Protein AF-A0A4Y2BF40-F1 (afdb_monomer_lite)

Radius of gyration: 17.52 Å; chains: 1; bounding box: 36×32×54 Å

Foldseek 3Di:
DPQCALVNDDLVNLVVLQVCVVVVDDLVVCCVVVVDDSVSSVVSNVVCVVPVDSDDPPPPPDDDDDPDDDDD

Sequence (72 aa):
AAMAGYQDLSDFERGFIIGAREMGHSISEVATEFGFSRTTISRVYRGYRISGKTSYFRHRCGRKKTLKELDH

Structure (mmCIF, N/CA/C/O backbone):
data_AF-A0A4Y2BF40-F1
#
_entry.id   AF-A0A4Y2BF40-F1
#
loop_
_atom_site.group_PDB
_atom_site.id
_atom_site.type_symbol
_atom_site.label_atom_id
_atom_site.label_alt_id
_atom_site.label_comp_id
_atom_site.label_asym_id
_atom_site.label_entity_id
_atom_site.label_seq_id
_atom_site.pdbx_PDB_ins_code
_atom_site.Cartn_x
_atom_site.Cartn_y
_atom_site.Cartn_z
_atom_site.occupancy
_atom_site.B_iso_or_equiv
_atom_site.auth_seq_id
_atom_site.auth_comp_id
_atom_site.auth_asym_id
_atom_site.auth_atom_id
_atom_site.pdbx_PDB_model_num
ATOM 1 N N . ALA A 1 1 ? -14.384 -15.871 -7.803 1.00 41.31 1 ALA A N 1
ATOM 2 C CA . ALA A 1 1 ? -14.005 -14.456 -7.976 1.00 41.31 1 ALA A CA 1
ATOM 3 C C . ALA A 1 1 ? -12.502 -14.392 -8.218 1.00 41.31 1 ALA A C 1
ATOM 5 O O . ALA A 1 1 ? -11.752 -14.868 -7.373 1.00 41.31 1 ALA A O 1
ATOM 6 N N . ALA A 1 2 ? -12.059 -13.909 -9.380 1.00 38.22 2 ALA A N 1
ATOM 7 C CA . ALA A 1 2 ? -10.642 -13.650 -9.615 1.00 38.22 2 ALA A CA 1
ATOM 8 C C . ALA A 1 2 ? -10.246 -12.464 -8.727 1.00 38.22 2 ALA A C 1
ATOM 10 O O . ALA A 1 2 ? -10.624 -11.330 -8.998 1.00 38.22 2 ALA A O 1
ATOM 11 N N . MET A 1 3 ? -9.587 -12.743 -7.603 1.00 49.75 3 MET A N 1
ATOM 12 C CA . MET A 1 3 ? -8.997 -11.700 -6.770 1.00 49.75 3 MET A CA 1
ATOM 13 C C . MET A 1 3 ? -7.930 -11.029 -7.625 1.00 49.75 3 MET A C 1
ATOM 15 O O . MET A 1 3 ? -6.953 -11.700 -7.964 1.00 49.75 3 MET A O 1
ATOM 19 N N . ALA A 1 4 ? -8.139 -9.760 -7.986 1.00 50.91 4 ALA A N 1
ATOM 20 C CA . ALA A 1 4 ? -7.129 -8.946 -8.646 1.00 50.91 4 ALA A CA 1
ATOM 21 C C . ALA A 1 4 ? -5.812 -9.150 -7.886 1.00 50.91 4 ALA A C 1
ATOM 23 O O . ALA A 1 4 ? -5.709 -8.921 -6.673 1.00 50.91 4 ALA A O 1
ATOM 24 N N . GLY A 1 5 ? -4.855 -9.777 -8.561 1.00 59.72 5 GLY A N 1
ATOM 25 C CA . GLY A 1 5 ? -3.606 -10.173 -7.954 1.00 59.72 5 GLY A CA 1
ATOM 26 C C . GLY A 1 5 ? -2.849 -8.924 -7.533 1.00 59.72 5 GLY A C 1
ATOM 27 O O . GLY A 1 5 ? -3.063 -7.836 -8.047 1.00 59.72 5 GLY A O 1
ATOM 28 N N . TYR A 1 6 ? -1.861 -9.084 -6.657 1.00 60.06 6 TYR A N 1
ATOM 29 C CA . TYR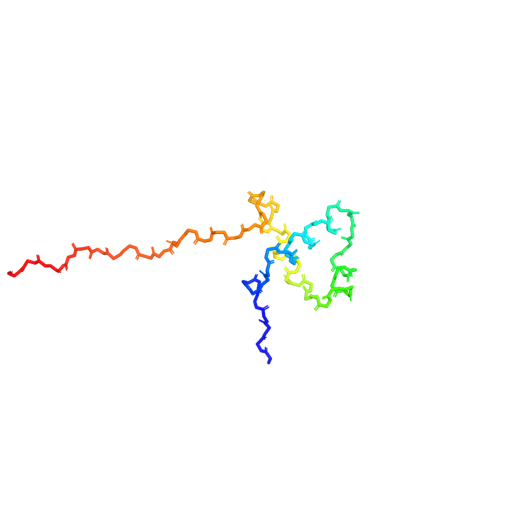 A 1 6 ? -0.888 -8.026 -6.355 1.00 60.06 6 TYR A CA 1
ATOM 30 C C . TYR A 1 6 ? -0.320 -7.336 -7.617 1.00 60.06 6 TYR A C 1
ATOM 32 O O . TYR A 1 6 ? 0.158 -6.215 -7.520 1.00 60.06 6 TYR A O 1
ATOM 40 N N . GLN A 1 7 ? -0.331 -8.004 -8.777 1.00 67.88 7 GLN A N 1
ATOM 41 C CA . GLN A 1 7 ? 0.138 -7.474 -10.060 1.00 67.88 7 GLN A CA 1
ATOM 42 C C . GLN A 1 7 ? -0.795 -6.412 -10.659 1.00 67.88 7 GLN A C 1
ATOM 44 O O . GLN A 1 7 ? -0.306 -5.569 -11.399 1.00 67.88 7 GLN A O 1
ATOM 49 N N . ASP A 1 8 ? -2.073 -6.416 -10.287 1.00 76.00 8 ASP A N 1
ATOM 50 C CA . ASP A 1 8 ? -3.106 -5.551 -10.866 1.00 76.00 8 ASP A CA 1
ATOM 51 C C . ASP A 1 8 ? -3.198 -4.191 -10.157 1.00 76.00 8 ASP A C 1
ATOM 53 O O . ASP A 1 8 ? -3.900 -3.301 -10.623 1.00 76.00 8 ASP A O 1
ATOM 57 N N . LEU A 1 9 ? -2.469 -4.012 -9.047 1.00 84.19 9 LEU A N 1
ATOM 58 C CA . LEU A 1 9 ? -2.363 -2.717 -8.380 1.00 84.19 9 LEU A CA 1
ATOM 59 C C . LEU A 1 9 ? -1.557 -1.739 -9.227 1.00 84.19 9 LEU A C 1
ATOM 61 O O . LEU A 1 9 ? -0.390 -2.009 -9.553 1.00 84.19 9 LEU A O 1
ATOM 65 N N . SER A 1 10 ? -2.150 -0.576 -9.471 1.00 85.88 10 SER A N 1
ATOM 66 C CA . SER A 1 10 ? -1.469 0.584 -10.031 1.00 85.88 10 SER A CA 1
ATOM 67 C C . SER A 1 10 ? -0.336 1.063 -9.116 1.00 85.88 10 SER A C 1
ATOM 69 O O . SER A 1 10 ? -0.337 0.837 -7.901 1.00 85.88 10 SER A O 1
ATOM 71 N N . ASP A 1 11 ? 0.646 1.763 -9.689 1.00 86.38 11 ASP A N 1
ATOM 72 C CA . ASP A 1 11 ? 1.737 2.361 -8.909 1.00 86.38 11 ASP A CA 1
ATOM 73 C C . ASP A 1 11 ? 1.218 3.368 -7.868 1.00 86.38 11 ASP A C 1
ATOM 75 O O . ASP A 1 11 ? 1.793 3.478 -6.784 1.00 86.38 11 ASP A O 1
ATOM 79 N N . PHE A 1 12 ? 0.089 4.028 -8.150 1.00 87.06 12 PHE A N 1
ATOM 80 C CA . PHE A 1 12 ? -0.585 4.913 -7.204 1.00 87.06 12 PHE A CA 1
ATOM 81 C C . PHE A 1 12 ? -1.126 4.151 -5.987 1.00 87.06 12 PHE A C 1
ATOM 83 O O . PHE A 1 12 ? -0.787 4.490 -4.856 1.00 87.06 12 PHE A O 1
ATOM 90 N N . GLU A 1 13 ? -1.895 3.077 -6.194 1.00 89.75 13 GLU A N 1
ATOM 91 C CA . GLU A 1 13 ? -2.428 2.258 -5.092 1.00 89.75 13 GLU A CA 1
ATOM 92 C C . GLU A 1 13 ? -1.307 1.633 -4.252 1.00 89.75 13 GLU A 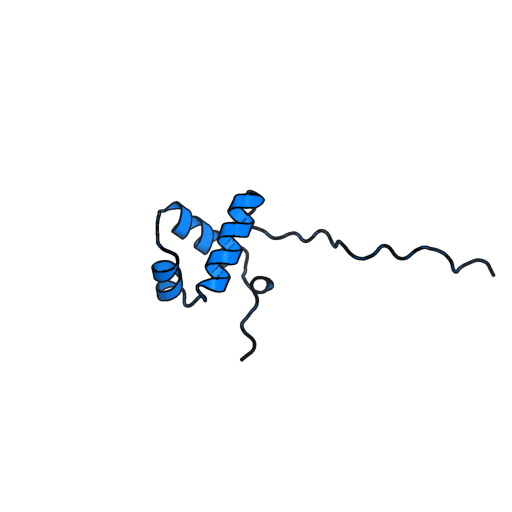C 1
ATOM 94 O O . GLU A 1 13 ? -1.398 1.556 -3.027 1.00 89.75 13 GLU A O 1
ATOM 99 N N . ARG A 1 14 ? -0.204 1.223 -4.892 1.00 89.25 14 ARG A N 1
ATOM 100 C CA . ARG A 1 14 ? 0.986 0.720 -4.188 1.00 89.25 14 ARG A CA 1
ATOM 101 C C . ARG A 1 14 ? 1.626 1.795 -3.324 1.00 89.25 14 ARG A C 1
ATOM 103 O O . ARG A 1 14 ? 1.931 1.524 -2.164 1.00 89.25 14 ARG A O 1
ATOM 110 N N . GLY A 1 15 ? 1.833 2.987 -3.886 1.00 90.44 15 GLY A N 1
ATOM 111 C CA . GLY A 1 15 ? 2.370 4.134 -3.159 1.00 90.44 15 GLY A CA 1
ATOM 112 C C . GLY A 1 15 ? 1.498 4.486 -1.959 1.00 90.44 15 GLY A C 1
ATOM 113 O O . GLY A 1 15 ? 2.014 4.680 -0.862 1.00 90.44 15 GLY A O 1
ATOM 114 N N . PHE A 1 16 ? 0.179 4.443 -2.141 1.00 90.31 16 PHE A N 1
ATOM 115 C CA . PHE A 1 16 ? -0.778 4.687 -1.075 1.00 90.31 16 PHE A CA 1
ATOM 116 C C . PHE A 1 16 ? -0.650 3.665 0.069 1.00 90.31 16 PHE A C 1
ATOM 118 O O . PHE A 1 16 ? -0.491 4.043 1.230 1.00 90.31 16 PHE A O 1
ATOM 125 N N . ILE A 1 17 ? -0.651 2.363 -0.246 1.00 92.88 17 ILE A N 1
ATOM 126 C CA . ILE A 1 17 ? -0.493 1.294 0.757 1.00 92.88 17 ILE A CA 1
ATOM 127 C C . ILE A 1 17 ? 0.814 1.460 1.545 1.00 92.88 17 ILE A C 1
ATOM 129 O O . ILE A 1 17 ? 0.844 1.232 2.756 1.00 92.88 17 ILE A O 1
ATOM 133 N N . ILE A 1 18 ? 1.901 1.828 0.862 1.00 92.81 18 ILE A N 1
ATOM 134 C CA . ILE A 1 18 ? 3.209 2.043 1.490 1.00 92.81 18 ILE A CA 1
ATOM 135 C C . ILE A 1 18 ? 3.157 3.256 2.421 1.00 92.81 18 ILE A C 1
ATOM 137 O O . ILE A 1 18 ? 3.517 3.117 3.587 1.00 92.81 18 ILE A O 1
ATOM 141 N N . GLY A 1 19 ? 2.635 4.391 1.948 1.00 93.44 19 GLY A N 1
ATOM 142 C CA . GLY A 1 19 ? 2.519 5.616 2.738 1.00 93.44 19 GLY A CA 1
ATOM 143 C C . GLY A 1 19 ? 1.691 5.422 4.009 1.00 93.44 19 GLY A C 1
ATOM 144 O O . GLY A 1 19 ? 2.151 5.757 5.097 1.00 93.44 19 GLY A O 1
ATOM 145 N N . ALA A 1 20 ? 0.525 4.776 3.910 1.00 94.00 20 ALA A N 1
ATOM 146 C CA . ALA A 1 20 ? -0.309 4.486 5.078 1.00 94.00 20 ALA A CA 1
ATOM 147 C C . ALA A 1 20 ? 0.420 3.594 6.104 1.00 94.00 20 ALA A C 1
ATOM 149 O O . ALA A 1 20 ? 0.332 3.808 7.314 1.00 94.00 20 ALA A O 1
ATOM 150 N N . ARG A 1 21 ? 1.195 2.606 5.638 1.00 94.06 21 ARG A N 1
ATOM 151 C CA . ARG A 1 21 ? 1.989 1.740 6.524 1.00 94.06 21 ARG A CA 1
ATOM 152 C C . ARG A 1 21 ? 3.176 2.460 7.162 1.00 94.06 21 ARG A C 1
ATOM 154 O O . ARG A 1 21 ? 3.503 2.134 8.302 1.00 94.06 21 ARG A O 1
ATOM 161 N N . GLU A 1 22 ? 3.804 3.404 6.468 1.00 93.62 22 GLU A N 1
ATOM 162 C CA . GLU A 1 22 ? 4.865 4.254 7.030 1.00 93.62 22 GLU A CA 1
ATOM 163 C C . GLU A 1 22 ? 4.321 5.253 8.057 1.00 93.62 22 GLU A C 1
ATOM 165 O O . GLU A 1 22 ? 4.972 5.496 9.069 1.00 93.62 22 GLU A O 1
ATOM 170 N N . MET A 1 23 ? 3.090 5.734 7.870 1.00 94.75 23 MET A N 1
ATOM 171 C CA . MET A 1 23 ? 2.354 6.543 8.851 1.00 94.75 23 MET A CA 1
ATOM 172 C C . MET A 1 23 ? 1.901 5.755 10.096 1.00 94.75 23 MET A C 1
ATOM 174 O O . MET A 1 23 ? 1.314 6.327 11.008 1.00 94.75 23 MET A O 1
ATOM 178 N N . GLY A 1 24 ? 2.178 4.449 10.164 1.00 94.62 24 GLY A N 1
ATOM 179 C CA . GLY A 1 24 ? 1.890 3.614 11.330 1.00 94.62 24 GLY A CA 1
ATOM 180 C C . GLY A 1 24 ? 0.521 2.932 11.320 1.00 94.62 24 GLY A C 1
ATOM 181 O O . GLY A 1 24 ? 0.240 2.166 12.242 1.00 94.62 24 GLY A O 1
ATOM 182 N N . HIS A 1 25 ? -0.298 3.114 10.277 1.00 95.50 25 HIS A N 1
ATOM 183 C CA . HIS A 1 25 ? -1.590 2.430 10.176 1.00 95.50 25 HIS A CA 1
ATOM 184 C C . HIS A 1 25 ? -1.409 0.913 10.128 1.00 95.50 25 HIS A C 1
ATOM 186 O O . HIS A 1 25 ? -0.519 0.375 9.459 1.00 95.50 25 HIS A O 1
ATOM 192 N N . SER A 1 26 ? -2.275 0.183 10.820 1.00 94.56 26 SER A N 1
ATOM 193 C CA . SER A 1 26 ? -2.322 -1.274 10.817 1.00 94.56 26 SER A CA 1
ATOM 194 C C . SER A 1 26 ? -2.775 -1.826 9.458 1.00 94.56 26 SER A C 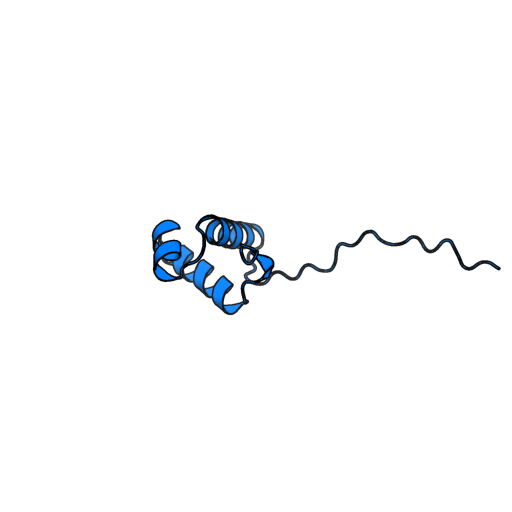1
ATOM 196 O O . SER A 1 26 ? -3.431 -1.166 8.659 1.00 94.56 26 SER A O 1
ATOM 198 N N . ILE A 1 27 ? -2.449 -3.091 9.183 1.00 93.56 27 ILE A N 1
ATOM 199 C CA . ILE A 1 27 ? -2.886 -3.758 7.944 1.00 93.56 27 ILE A CA 1
ATOM 200 C C . ILE A 1 27 ? -4.418 -3.843 7.872 1.00 93.56 27 ILE A C 1
ATOM 202 O O . ILE A 1 27 ? -4.978 -3.836 6.782 1.00 93.56 27 ILE A O 1
ATOM 206 N N . SER A 1 28 ? -5.091 -3.960 9.019 1.00 93.62 28 SER A N 1
ATOM 207 C CA . SER A 1 28 ? -6.552 -4.029 9.078 1.00 93.62 28 SER A CA 1
ATOM 208 C C . SER A 1 28 ? -7.203 -2.690 8.751 1.00 93.62 28 SER A C 1
ATOM 210 O O . SER A 1 28 ? -8.184 -2.684 8.023 1.00 93.62 28 SER A O 1
ATOM 212 N N . GLU A 1 29 ? -6.661 -1.581 9.257 1.00 94.12 29 GLU A N 1
ATOM 213 C CA . GLU A 1 29 ? -7.180 -0.235 8.969 1.00 94.12 29 GLU A CA 1
ATOM 214 C C . GLU A 1 29 ? -7.089 0.059 7.473 1.00 94.12 29 GLU A C 1
ATOM 216 O O . GLU A 1 29 ? -8.105 0.323 6.840 1.00 94.12 29 GLU A O 1
ATOM 221 N N . VAL A 1 30 ? -5.913 -0.162 6.873 1.00 92.88 30 VAL A N 1
ATOM 222 C CA . VAL A 1 30 ? -5.716 0.019 5.425 1.00 92.88 30 VAL A CA 1
ATOM 223 C C . VAL A 1 30 ? -6.606 -0.932 4.606 1.00 92.88 30 VAL A C 1
ATOM 225 O O . VAL A 1 30 ? -7.078 -0.581 3.530 1.00 92.88 30 VAL A O 1
ATOM 228 N N . ALA A 1 31 ? -6.868 -2.148 5.092 1.00 92.44 31 ALA A N 1
ATOM 229 C CA . ALA A 1 31 ? -7.765 -3.077 4.401 1.00 92.44 31 ALA A CA 1
ATOM 230 C C . ALA A 1 31 ? -9.220 -2.587 4.402 1.00 92.44 31 ALA A C 1
ATOM 232 O O . ALA A 1 31 ? -9.906 -2.708 3.389 1.00 92.44 31 ALA A O 1
ATOM 233 N N . THR A 1 32 ? -9.677 -2.036 5.525 1.00 91.94 32 THR A N 1
ATOM 234 C CA . THR A 1 32 ? -11.044 -1.529 5.684 1.00 91.94 32 THR A CA 1
ATOM 235 C C . THR A 1 32 ? -11.256 -0.230 4.915 1.00 91.94 32 THR A C 1
ATOM 237 O O . THR A 1 32 ? -12.272 -0.088 4.245 1.00 91.94 32 THR A O 1
ATOM 240 N N . GLU A 1 33 ? -10.302 0.698 4.972 1.00 88.31 33 GLU A N 1
ATOM 241 C CA . GLU A 1 33 ? -10.422 2.008 4.321 1.00 88.31 33 GLU A CA 1
ATOM 242 C C . GLU A 1 33 ? -10.373 1.914 2.792 1.00 88.31 33 GLU A C 1
ATOM 244 O O . GLU A 1 33 ? -11.126 2.601 2.107 1.00 88.31 33 GLU A O 1
ATOM 249 N N . PHE A 1 34 ? -9.523 1.038 2.249 1.00 81.00 34 PHE A N 1
ATOM 250 C CA . PHE A 1 34 ? -9.266 0.976 0.805 1.00 81.00 34 PHE A CA 1
ATOM 251 C C . PHE A 1 34 ? -9.902 -0.231 0.118 1.00 81.00 34 PHE A C 1
ATOM 253 O O . PHE A 1 34 ? -9.779 -0.392 -1.093 1.00 81.00 34 PHE A O 1
ATOM 260 N N . GLY A 1 35 ? -10.552 -1.116 0.876 1.00 87.25 35 GLY A N 1
ATOM 261 C CA . GLY A 1 35 ? -11.168 -2.328 0.334 1.00 87.25 35 GLY A CA 1
ATOM 262 C C . GLY A 1 35 ? -10.161 -3.353 -0.199 1.00 87.25 35 GLY A C 1
ATOM 263 O O . GLY A 1 35 ? -10.541 -4.308 -0.879 1.00 87.25 35 GLY A O 1
ATOM 264 N N . PHE A 1 36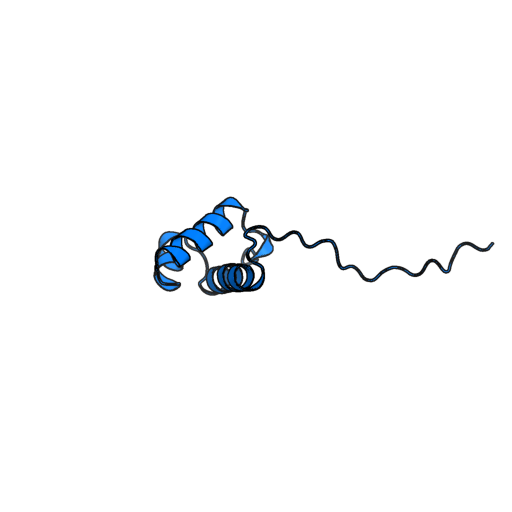 ? -8.868 -3.196 0.101 1.00 86.38 36 PHE A N 1
ATOM 265 C CA . PHE A 1 36 ? -7.856 -4.173 -0.279 1.00 86.38 36 PHE A CA 1
ATOM 266 C C . PHE A 1 36 ? -7.841 -5.357 0.681 1.00 86.38 36 PHE A C 1
ATOM 268 O O . PHE A 1 36 ? -7.993 -5.230 1.895 1.00 86.38 36 PHE A O 1
ATOM 275 N N . SER A 1 37 ? -7.534 -6.543 0.153 1.00 89.31 37 SER A N 1
ATOM 276 C CA . SER A 1 37 ? -7.296 -7.691 1.023 1.00 89.31 37 SER A CA 1
ATOM 277 C C . SER A 1 37 ? -6.061 -7.460 1.907 1.00 89.31 37 SER A C 1
ATOM 279 O O . SER A 1 37 ? -5.018 -6.979 1.447 1.00 89.31 37 SER A O 1
ATOM 281 N N . ARG A 1 38 ? -6.128 -7.909 3.167 1.00 91.69 38 ARG A N 1
ATOM 282 C CA . ARG A 1 38 ? -4.983 -7.885 4.103 1.00 91.69 38 ARG A CA 1
ATOM 283 C C . ARG A 1 38 ? -3.754 -8.593 3.512 1.00 91.69 38 ARG A C 1
ATOM 285 O O . ARG A 1 38 ? -2.619 -8.170 3.727 1.00 91.69 38 ARG A O 1
ATOM 292 N N . THR A 1 39 ? -3.974 -9.642 2.714 1.00 91.31 39 THR A N 1
ATOM 293 C CA . THR A 1 39 ? -2.922 -10.362 1.982 1.00 91.31 39 THR A CA 1
ATOM 294 C C . THR A 1 39 ? -2.253 -9.521 0.899 1.00 91.31 39 THR A C 1
ATOM 296 O O . THR A 1 39 ? -1.035 -9.606 0.740 1.00 91.31 39 THR A O 1
ATOM 299 N N . THR A 1 40 ? -3.012 -8.700 0.171 1.00 89.56 40 THR A N 1
ATOM 300 C CA . THR A 1 40 ? -2.477 -7.779 -0.841 1.00 89.56 40 THR A CA 1
ATOM 301 C C . THR A 1 40 ? -1.588 -6.737 -0.171 1.00 89.56 40 THR A C 1
ATOM 303 O O . THR A 1 40 ? -0.421 -6.608 -0.540 1.00 89.56 40 THR A O 1
ATOM 306 N N . ILE A 1 41 ? -2.091 -6.091 0.884 1.00 91.94 41 ILE A N 1
ATOM 307 C CA . ILE A 1 41 ? -1.356 -5.079 1.657 1.00 91.94 41 ILE A CA 1
ATOM 308 C C . ILE A 1 41 ? -0.057 -5.654 2.232 1.00 91.94 41 ILE A C 1
ATOM 310 O O . ILE A 1 41 ? 1.018 -5.085 2.050 1.00 91.94 41 ILE A O 1
ATOM 314 N N . SER A 1 42 ? -0.130 -6.827 2.871 1.00 91.62 42 SER A N 1
ATOM 315 C CA . SER A 1 42 ? 1.044 -7.489 3.451 1.00 91.62 42 SER A CA 1
ATOM 316 C C . SER A 1 42 ? 2.115 -7.802 2.397 1.00 91.62 42 SER A C 1
ATOM 318 O O . SER A 1 42 ? 3.304 -7.585 2.634 1.00 91.62 42 SER A O 1
ATOM 320 N N . ARG A 1 43 ? 1.711 -8.262 1.205 1.00 89.75 43 ARG A N 1
ATOM 321 C CA . ARG A 1 43 ? 2.639 -8.561 0.102 1.00 89.75 43 ARG A CA 1
ATOM 322 C C . ARG A 1 43 ? 3.291 -7.306 -0.471 1.00 89.75 43 ARG A C 1
ATOM 324 O O . ARG A 1 43 ? 4.502 -7.329 -0.684 1.00 89.75 43 ARG A O 1
ATOM 331 N N . VAL A 1 44 ? 2.522 -6.236 -0.691 1.00 89.88 44 VAL A N 1
ATOM 332 C CA . VAL A 1 44 ? 3.047 -4.945 -1.170 1.00 89.88 44 VAL A CA 1
ATOM 333 C C . VAL A 1 44 ? 4.07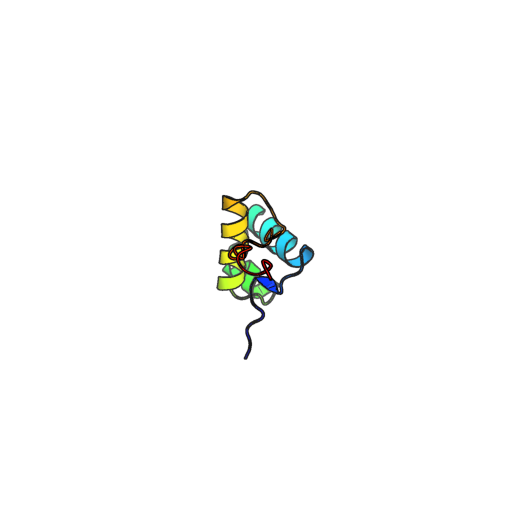4 -4.404 -0.183 1.00 89.88 44 VAL A C 1
ATOM 335 O O . VAL A 1 44 ? 5.219 -4.167 -0.562 1.00 89.88 44 VAL A O 1
ATOM 338 N N . TYR A 1 45 ? 3.702 -4.305 1.095 1.00 92.25 45 TYR A N 1
ATOM 339 C CA . TYR A 1 45 ? 4.575 -3.734 2.115 1.00 92.25 45 TYR A CA 1
ATOM 340 C C . TYR A 1 45 ? 5.833 -4.582 2.348 1.00 92.25 45 TYR A C 1
ATOM 342 O O . TYR A 1 45 ? 6.928 -4.042 2.485 1.00 92.25 45 TYR A O 1
ATOM 350 N N . ARG A 1 46 ? 5.726 -5.919 2.328 1.00 90.81 46 ARG A N 1
ATOM 351 C CA . ARG A 1 46 ? 6.902 -6.802 2.421 1.00 90.81 46 ARG A CA 1
ATOM 352 C C . ARG A 1 46 ? 7.829 -6.645 1.218 1.00 90.81 46 ARG A C 1
ATOM 354 O O . ARG A 1 46 ? 9.041 -6.602 1.399 1.00 90.81 46 ARG A O 1
ATOM 361 N N . GLY A 1 47 ? 7.272 -6.582 0.008 1.00 88.56 47 GLY A N 1
ATOM 362 C CA . GLY A 1 47 ? 8.045 -6.359 -1.212 1.00 88.56 47 GLY A CA 1
ATOM 363 C C . GLY A 1 47 ? 8.821 -5.046 -1.147 1.00 88.56 47 GLY A C 1
ATOM 364 O O . GLY A 1 47 ? 10.025 -5.049 -1.388 1.00 88.56 47 GLY A O 1
ATOM 365 N N . TYR A 1 48 ? 8.151 -3.973 -0.722 1.00 90.00 48 TYR A N 1
ATOM 366 C CA . TYR A 1 48 ? 8.758 -2.664 -0.500 1.00 90.00 48 TYR A CA 1
ATOM 367 C C . TYR A 1 48 ? 9.868 -2.701 0.557 1.00 90.00 48 TYR A C 1
ATOM 369 O O . TYR A 1 48 ? 10.976 -2.262 0.278 1.00 90.00 48 TYR A O 1
ATOM 377 N N . ARG A 1 49 ? 9.636 -3.301 1.734 1.00 90.50 49 ARG A N 1
ATOM 378 C CA . ARG A 1 49 ? 10.665 -3.394 2.788 1.00 90.50 49 ARG A CA 1
ATOM 379 C C . ARG A 1 49 ? 11.934 -4.131 2.357 1.00 90.50 49 ARG A C 1
ATOM 381 O O . ARG A 1 49 ? 12.991 -3.875 2.919 1.00 90.50 49 ARG A O 1
ATOM 388 N N . ILE A 1 50 ? 11.825 -5.070 1.417 1.00 88.88 50 ILE A N 1
ATOM 389 C CA . ILE A 1 50 ? 12.971 -5.839 0.915 1.00 88.88 50 ILE A CA 1
ATOM 390 C C . ILE A 1 50 ? 13.695 -5.081 -0.202 1.00 88.88 50 ILE A C 1
ATOM 392 O O . ILE A 1 50 ? 14.920 -5.091 -0.249 1.00 88.88 50 ILE A O 1
ATOM 396 N N . SER A 1 51 ? 12.957 -4.469 -1.131 1.00 85.31 51 SER A N 1
ATOM 397 C CA . SER A 1 51 ? 13.534 -3.881 -2.347 1.00 85.31 51 SER A CA 1
ATOM 398 C C . SER A 1 51 ? 13.806 -2.378 -2.256 1.00 85.31 51 SER A C 1
ATOM 400 O O . SER A 1 51 ? 14.553 -1.859 -3.082 1.00 85.31 51 SER A O 1
ATOM 402 N N . GLY A 1 52 ? 13.157 -1.675 -1.324 1.00 85.06 52 GLY A N 1
ATOM 403 C CA . GLY A 1 52 ? 13.093 -0.212 -1.262 1.00 85.06 52 GLY A CA 1
ATOM 404 C C . GLY A 1 52 ? 12.333 0.430 -2.429 1.00 85.06 52 GLY A C 1
ATOM 405 O O . GLY A 1 52 ? 12.387 1.643 -2.602 1.00 85.06 52 GLY A O 1
ATOM 406 N N . LYS A 1 53 ? 11.657 -0.363 -3.270 1.00 81.62 53 LYS A N 1
ATOM 407 C CA . LYS A 1 53 ? 10.994 0.104 -4.495 1.00 81.62 53 LYS A CA 1
ATOM 408 C C . LYS A 1 53 ? 9.488 -0.098 -4.403 1.00 81.62 53 LYS A C 1
ATOM 410 O O . LYS A 1 53 ? 9.016 -1.164 -4.005 1.00 81.62 53 LYS A O 1
ATOM 415 N N . THR A 1 54 ? 8.744 0.927 -4.805 1.00 76.81 54 THR A N 1
ATOM 416 C CA . THR A 1 54 ? 7.276 0.926 -4.887 1.00 76.81 54 THR A CA 1
ATOM 417 C C . THR A 1 54 ? 6.787 0.221 -6.153 1.00 76.81 54 THR A C 1
ATOM 419 O O . THR A 1 54 ? 5.826 -0.550 -6.107 1.00 76.81 54 THR A O 1
ATOM 422 N N . SER A 1 55 ? 7.493 0.420 -7.269 1.00 72.38 55 SER A N 1
ATOM 423 C CA . SER A 1 55 ? 7.187 -0.203 -8.551 1.00 72.38 55 SER A CA 1
ATOM 424 C C . SER A 1 55 ? 7.832 -1.578 -8.681 1.00 72.38 55 SER A C 1
ATOM 426 O O . SER A 1 55 ? 8.951 -1.846 -8.225 1.00 72.38 55 SER A O 1
ATOM 428 N N . TYR A 1 56 ? 7.106 -2.477 -9.338 1.00 65.56 56 TYR A N 1
ATOM 429 C CA . TYR A 1 56 ? 7.585 -3.816 -9.614 1.00 65.56 56 TYR A CA 1
ATOM 430 C C . TYR A 1 56 ? 7.997 -3.962 -11.070 1.00 65.56 56 TYR A C 1
ATOM 432 O O . TYR A 1 56 ? 7.300 -4.579 -11.874 1.00 65.56 56 TYR A O 1
ATOM 440 N N . PHE A 1 57 ? 9.170 -3.441 -11.418 1.00 58.97 57 PHE A N 1
ATOM 441 C CA . PHE A 1 57 ? 9.780 -3.833 -12.679 1.00 58.97 57 PHE A CA 1
ATOM 442 C C . PHE A 1 57 ? 10.303 -5.271 -12.530 1.00 58.97 57 PHE A C 1
ATOM 444 O O . PHE A 1 57 ? 11.441 -5.503 -12.117 1.00 58.97 57 PHE A O 1
ATOM 451 N N . ARG A 1 58 ? 9.469 -6.272 -12.860 1.00 60.75 58 ARG A N 1
ATOM 452 C CA . ARG A 1 58 ? 9.994 -7.575 -13.297 1.00 60.75 58 ARG A CA 1
ATOM 453 C C . ARG A 1 58 ? 10.748 -7.305 -14.585 1.00 60.75 58 ARG A C 1
ATOM 455 O O . ARG A 1 58 ? 10.186 -7.448 -15.668 1.00 60.75 58 ARG A O 1
ATOM 462 N N . HIS A 1 59 ? 12.024 -6.940 -14.497 1.00 57.00 59 HIS A N 1
ATOM 463 C CA . HIS A 1 59 ? 12.922 -7.246 -15.601 1.00 57.00 59 HIS A CA 1
ATOM 464 C C . HIS A 1 59 ? 12.713 -8.731 -15.881 1.00 57.00 59 HIS A C 1
ATOM 466 O O . HIS A 1 59 ? 12.857 -9.550 -14.975 1.00 57.00 59 HIS A O 1
ATOM 472 N N . ARG A 1 60 ? 12.187 -9.039 -17.069 1.00 57.09 60 ARG A N 1
ATOM 473 C CA . ARG A 1 60 ? 11.679 -10.357 -17.444 1.00 57.09 60 ARG A CA 1
ATOM 474 C C . ARG A 1 60 ? 12.742 -11.419 -17.157 1.00 57.09 60 ARG A C 1
ATOM 476 O O . ARG A 1 60 ? 13.596 -11.684 -17.996 1.00 57.09 60 ARG A O 1
ATOM 483 N N . CYS A 1 61 ? 12.676 -12.063 -16.000 1.00 63.34 61 CYS A N 1
ATOM 484 C CA . CYS A 1 61 ? 13.420 -13.286 -15.755 1.00 63.34 61 CYS A CA 1
ATOM 485 C C . CYS A 1 61 ? 12.628 -14.420 -16.401 1.00 63.34 61 CYS A C 1
ATOM 487 O O . CYS A 1 61 ? 11.880 -15.140 -15.748 1.00 63.34 61 CYS A O 1
ATOM 489 N N . GLY A 1 62 ? 12.739 -14.506 -17.725 1.00 69.94 62 GLY A N 1
ATOM 490 C CA . GLY A 1 62 ? 12.365 -15.687 -18.486 1.00 69.94 62 GLY A CA 1
ATOM 491 C C . GLY A 1 62 ? 13.547 -16.650 -18.567 1.00 69.94 62 GLY A C 1
ATOM 492 O O . GLY A 1 62 ? 14.708 -16.243 -18.493 1.00 69.94 62 GLY A O 1
ATOM 493 N N . ARG A 1 63 ? 13.261 -17.938 -18.759 1.00 73.25 63 ARG A N 1
ATOM 494 C CA . ARG A 1 63 ? 14.279 -18.924 -19.136 1.00 73.25 63 ARG A CA 1
ATOM 495 C C . ARG A 1 63 ? 14.894 -18.486 -20.470 1.00 73.25 63 ARG A C 1
ATOM 497 O O . ARG A 1 63 ? 14.170 -18.356 -21.456 1.00 73.25 63 ARG A O 1
ATOM 504 N N . LYS A 1 64 ? 16.208 -18.233 -20.507 1.00 70.38 64 LYS A N 1
ATOM 505 C CA . LYS A 1 64 ? 16.915 -17.929 -21.761 1.00 70.38 64 LYS A CA 1
ATOM 506 C C . LYS A 1 64 ? 16.717 -19.111 -22.719 1.00 70.38 64 LYS A C 1
ATOM 508 O O . LYS A 1 64 ? 17.032 -20.242 -22.350 1.00 70.38 64 LYS A O 1
ATOM 513 N N . LYS A 1 65 ? 16.171 -18.871 -23.916 1.00 69.19 65 LYS A N 1
ATOM 514 C CA . LYS A 1 65 ? 16.163 -19.881 -24.984 1.00 69.19 65 LYS A CA 1
ATOM 515 C C . LYS A 1 65 ? 17.604 -20.042 -25.474 1.00 69.19 65 LYS A C 1
ATOM 517 O O . LYS A 1 65 ? 18.250 -19.048 -25.794 1.00 69.19 65 LYS A O 1
ATOM 522 N N . THR A 1 66 ? 18.126 -21.265 -25.478 1.00 69.06 66 THR A N 1
ATOM 523 C CA . THR A 1 66 ? 19.415 -21.580 -26.103 1.00 69.06 66 THR 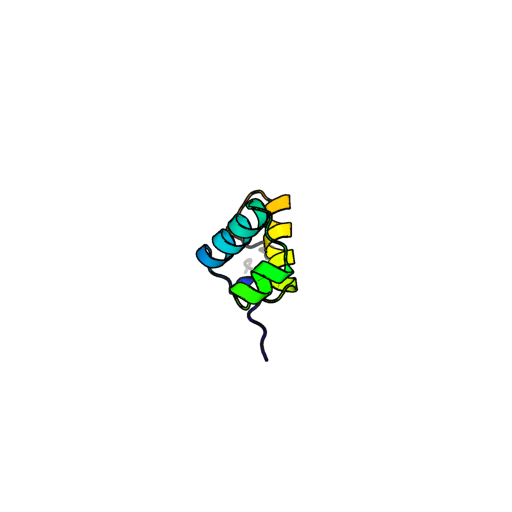A CA 1
ATOM 524 C C . THR A 1 66 ? 19.248 -21.508 -27.617 1.00 69.06 66 THR A C 1
ATOM 526 O O . THR A 1 66 ? 18.410 -22.221 -28.162 1.00 69.06 66 THR A O 1
ATOM 529 N N . LEU A 1 67 ? 20.027 -20.652 -28.282 1.00 67.75 67 LEU A N 1
ATOM 530 C CA . LEU A 1 67 ? 20.187 -20.650 -29.738 1.00 67.75 67 LEU A CA 1
ATOM 531 C C . LEU A 1 67 ? 20.909 -21.944 -30.141 1.00 67.75 67 LEU A C 1
ATOM 533 O O . LEU A 1 67 ? 22.132 -21.996 -30.179 1.00 67.75 67 LEU A O 1
ATOM 537 N N . LYS A 1 68 ? 20.152 -23.019 -30.342 1.00 64.12 68 LYS A N 1
ATOM 538 C CA . LYS A 1 68 ? 20.603 -24.236 -31.021 1.00 64.12 68 LYS A CA 1
ATOM 539 C C . LYS A 1 68 ? 19.494 -24.691 -31.958 1.00 64.12 68 LYS A C 1
ATOM 541 O O . LYS A 1 68 ? 18.849 -25.689 -31.682 1.00 64.12 68 LYS A O 1
ATOM 546 N N . GLU A 1 69 ? 19.241 -23.897 -32.989 1.00 61.03 69 GLU A N 1
ATOM 547 C CA . GLU A 1 69 ? 18.621 -24.351 -34.237 1.00 61.03 69 GLU A CA 1
ATOM 548 C C . GLU A 1 69 ? 18.674 -23.182 -35.219 1.00 61.03 69 GLU A C 1
ATOM 550 O O . GLU A 1 69 ? 17.807 -22.317 -35.197 1.00 61.03 69 GLU A O 1
ATOM 555 N N . LEU A 1 70 ? 19.773 -23.069 -35.960 1.00 56.41 70 LEU A N 1
ATOM 556 C CA . LEU A 1 70 ? 19.850 -22.432 -37.278 1.00 56.41 70 LEU A CA 1
ATOM 557 C C . LEU A 1 70 ? 21.252 -22.736 -37.831 1.00 56.41 70 LEU A C 1
ATOM 559 O O . LEU A 1 70 ? 22.079 -21.851 -38.005 1.00 56.41 70 LEU A O 1
ATOM 563 N N . ASP A 1 71 ? 21.504 -24.027 -38.036 1.00 57.84 71 ASP A N 1
ATOM 564 C CA . ASP A 1 71 ? 22.525 -24.524 -38.957 1.00 57.84 71 ASP A CA 1
ATOM 565 C C . ASP A 1 71 ? 21.811 -25.525 -39.879 1.00 57.84 71 ASP A C 1
ATOM 567 O O . ASP A 1 71 ? 21.678 -26.708 -39.558 1.00 57.84 71 ASP A O 1
ATOM 571 N N . HIS A 1 72 ? 21.283 -25.009 -40.988 1.00 59.09 72 HIS A N 1
ATOM 572 C CA . HIS A 1 72 ? 20.972 -25.757 -42.204 1.00 59.09 72 HIS A CA 1
ATOM 573 C C . HIS A 1 72 ? 21.525 -24.978 -43.390 1.00 59.09 72 HIS A C 1
ATOM 575 O O . HIS A 1 72 ? 21.294 -23.747 -43.428 1.00 59.09 72 HIS A O 1
#

Organism: Araneus ventricosus (NCBI:txid182803)

pLDDT: mean 79.68, std 15.1, range [38.22, 95.5]

InterPro domains:
  IPR009057 Homedomain-like superfamily [SSF46689] (7-67)
  IPR036388 Winged helix-like DNA-binding domain superfamily [G3DSA:1.10.10.10] (2-55)
  IPR055247 Insertion element IS150 protein InsJ-like, helix-turn-helix domain [PF13518] (14-52)

Secondary structure (DSSP, 8-state):
-----GGG--HHHHHHHHHHHHTT--HHHHHHHH---HHHHHHHHHHHHHHS-SS------PPPPP------